Protein AF-A0A822EHQ9-F1 (afdb_monomer)

Secondary structure (DSSP, 8-state):
-HHHHHHHHHH-TT-HHHHHHHHHHHHHHHHHHHHHHHHHHHS-HHHHIIIIIHHHHHHHHHHHT-TT-PPPPHHHHHHHHHHHHHHHHHHHHHHHHHH--S---HHHHHHHHHHHHHHSSTT---HHHHHHHHHHHHHTGGGGGSTT----HHHHHHHHHHHT-----

Nearest PDB structures (foldseek):
  2ip6-assembly1_A  TM=4.842E-01  e=9.895E+00  Pediococcus pentosaceus
  8ub3-assembly1_A  TM=2.272E-01  e=4.710E+00  synthetic construct
  8d9o-assembly1_A  TM=2.112E-01  e=8.118E+00  synthetic construct

Structure (mmCIF, N/CA/C/O backbone):
data_AF-A0A822EHQ9-F1
#
_entry.id   AF-A0A822EHQ9-F1
#
loop_
_atom_site.group_PDB
_atom_site.id
_atom_site.type_symbol
_atom_site.label_atom_id
_atom_site.label_alt_id
_atom_site.label_comp_id
_atom_site.label_asym_id
_atom_site.label_entity_id
_atom_site.label_seq_id
_atom_site.pdbx_PDB_ins_code
_atom_site.Cartn_x
_atom_site.Cartn_y
_atom_site.Cartn_z
_atom_site.occupancy
_atom_site.B_iso_or_equiv
_atom_site.auth_seq_id
_atom_site.auth_comp_id
_atom_site.auth_asym_id
_atom_site.auth_atom_id
_atom_site.pdbx_PDB_model_num
ATOM 1 N N . MET A 1 1 ? 38.786 -7.563 -19.902 1.00 52.66 1 MET A N 1
ATOM 2 C CA . MET A 1 1 ? 38.281 -6.173 -20.039 1.00 52.66 1 MET A CA 1
ATOM 3 C C . MET A 1 1 ? 37.918 -5.850 -21.490 1.00 52.66 1 MET A C 1
ATOM 5 O O . MET A 1 1 ? 36.812 -5.385 -21.720 1.00 52.66 1 MET A O 1
ATOM 9 N N . GLN A 1 2 ? 38.777 -6.162 -22.472 1.00 50.19 2 GLN A N 1
ATOM 10 C CA . GLN A 1 2 ? 38.455 -6.017 -23.904 1.00 50.19 2 GLN A CA 1
ATOM 11 C C . GLN A 1 2 ? 37.255 -6.866 -24.356 1.00 50.19 2 GLN A C 1
ATOM 13 O O . GLN A 1 2 ? 36.390 -6.343 -25.050 1.00 50.19 2 GLN A O 1
ATOM 18 N N . ASP A 1 3 ? 37.123 -8.106 -23.877 1.00 54.28 3 ASP A N 1
ATOM 19 C CA . ASP A 1 3 ? 35.973 -8.964 -24.220 1.00 54.28 3 ASP A CA 1
ATOM 20 C C . ASP A 1 3 ? 34.630 -8.389 -23.748 1.00 54.28 3 ASP A C 1
ATOM 22 O O . ASP A 1 3 ? 33.611 -8.540 -24.416 1.00 54.28 3 ASP A O 1
ATOM 26 N N . PHE A 1 4 ? 34.636 -7.659 -22.628 1.00 55.97 4 PHE A N 1
ATOM 27 C CA . PHE A 1 4 ? 33.446 -7.020 -22.062 1.00 55.97 4 PHE A CA 1
ATOM 28 C C . PHE A 1 4 ? 32.996 -5.818 -22.906 1.00 55.97 4 PHE A C 1
ATOM 30 O O . PHE A 1 4 ? 31.815 -5.662 -23.194 1.00 55.97 4 PHE A O 1
ATOM 37 N N . ILE A 1 5 ? 33.954 -5.016 -23.381 1.00 59.28 5 ILE A N 1
ATOM 38 C CA . ILE A 1 5 ? 33.707 -3.865 -24.266 1.00 59.28 5 ILE A CA 1
ATOM 39 C C . ILE A 1 5 ? 33.220 -4.332 -25.648 1.00 59.28 5 ILE A C 1
ATOM 41 O O . ILE A 1 5 ? 32.369 -3.692 -26.263 1.00 59.28 5 ILE A O 1
ATOM 45 N N . VAL A 1 6 ? 33.746 -5.455 -26.145 1.00 57.91 6 VAL A N 1
ATOM 46 C CA . VAL A 1 6 ? 33.322 -6.052 -27.422 1.00 57.91 6 VAL A CA 1
ATOM 47 C C . VAL A 1 6 ? 31.913 -6.645 -27.318 1.00 57.91 6 VAL A C 1
ATOM 49 O O . VAL A 1 6 ? 31.129 -6.495 -28.254 1.00 57.91 6 VAL A O 1
ATOM 52 N N . LEU A 1 7 ? 31.560 -7.267 -26.189 1.00 54.09 7 LEU A N 1
ATOM 53 C CA . LEU A 1 7 ? 30.205 -7.768 -25.927 1.00 54.09 7 LEU A CA 1
ATOM 54 C C . LEU A 1 7 ? 29.175 -6.642 -25.792 1.00 54.09 7 LEU A C 1
ATOM 56 O O . LEU A 1 7 ? 28.076 -6.775 -26.330 1.00 54.09 7 LEU A O 1
ATOM 60 N N . ASP A 1 8 ? 29.534 -5.541 -25.131 1.00 57.97 8 ASP A N 1
ATOM 61 C CA . ASP A 1 8 ? 28.674 -4.364 -24.991 1.00 57.97 8 ASP A CA 1
ATOM 62 C C . ASP A 1 8 ? 28.412 -3.684 -26.343 1.00 57.97 8 ASP A C 1
ATOM 64 O O . ASP A 1 8 ? 27.262 -3.512 -26.740 1.00 57.97 8 ASP A O 1
ATOM 68 N N . LYS A 1 9 ? 29.460 -3.442 -27.144 1.00 56.81 9 LYS A N 1
ATOM 69 C CA . LYS A 1 9 ? 29.322 -2.865 -28.496 1.00 56.81 9 LYS A CA 1
ATOM 70 C C . LYS A 1 9 ? 28.481 -3.704 -29.459 1.00 56.81 9 LYS A C 1
ATOM 72 O O . LYS A 1 9 ? 27.954 -3.165 -30.428 1.00 56.81 9 LYS A O 1
ATOM 77 N N . LYS A 1 10 ? 28.406 -5.020 -29.248 1.00 54.91 10 LYS A N 1
ATOM 78 C CA . LYS A 1 10 ? 27.715 -5.945 -30.158 1.00 54.91 10 LYS A CA 1
ATOM 79 C C . LYS A 1 10 ? 26.251 -6.178 -29.776 1.00 54.91 10 LYS A C 1
ATOM 81 O O . LYS A 1 10 ? 25.468 -6.544 -30.644 1.00 54.91 10 LYS A O 1
ATOM 86 N N . ASN A 1 11 ? 25.893 -5.969 -28.508 1.00 60.66 11 ASN A N 1
ATOM 87 C CA . ASN A 1 11 ? 24.573 -6.304 -27.968 1.00 60.66 11 ASN A CA 1
ATOM 88 C C . ASN A 1 11 ? 23.862 -5.139 -27.257 1.00 60.66 11 ASN A C 1
ATOM 90 O O . ASN A 1 11 ? 22.714 -5.316 -26.859 1.00 60.66 11 ASN A O 1
ATOM 94 N N . ASN A 1 12 ? 24.498 -3.967 -27.109 1.00 64.94 12 ASN A N 1
ATOM 95 C CA . ASN A 1 12 ? 23.948 -2.802 -26.404 1.00 64.94 12 ASN A CA 1
ATOM 96 C C . ASN A 1 12 ? 23.436 -3.164 -24.995 1.00 64.94 12 ASN A C 1
ATOM 98 O O . ASN A 1 12 ? 22.307 -2.850 -24.625 1.00 64.94 12 ASN A O 1
ATOM 102 N N . PHE A 1 13 ? 24.252 -3.868 -24.206 1.00 63.44 13 PHE A N 1
ATOM 103 C CA . PHE A 1 13 ? 23.834 -4.348 -22.884 1.00 63.44 13 PHE A CA 1
ATOM 104 C C . PHE A 1 13 ? 23.705 -3.225 -21.845 1.00 63.44 13 PHE A C 1
ATOM 106 O O . PHE A 1 13 ? 22.977 -3.399 -20.869 1.00 63.44 13 PHE A O 1
ATOM 113 N N . PHE A 1 14 ? 24.370 -2.084 -22.050 1.00 69.19 14 PHE A N 1
ATOM 114 C CA . PHE A 1 14 ? 24.373 -0.947 -21.122 1.00 69.19 14 PHE A CA 1
ATOM 115 C C . PHE A 1 14 ? 23.759 0.323 -21.721 1.00 69.19 14 PHE A C 1
ATOM 117 O O . PHE A 1 14 ? 24.319 1.411 -21.605 1.00 69.19 14 PHE A O 1
ATOM 124 N N . THR A 1 15 ? 22.599 0.212 -22.367 1.00 81.19 15 THR A N 1
ATOM 125 C CA . THR A 1 15 ? 21.831 1.416 -22.711 1.00 81.19 15 THR A CA 1
ATOM 126 C C . THR A 1 15 ? 21.235 2.051 -21.455 1.00 81.19 15 THR A C 1
ATOM 128 O O . THR A 1 15 ? 20.918 1.359 -20.482 1.00 81.19 15 THR A O 1
ATOM 131 N N . ASP A 1 16 ? 21.014 3.366 -21.497 1.00 83.06 16 ASP A N 1
ATOM 132 C CA . ASP A 1 16 ? 20.321 4.091 -20.425 1.00 83.06 16 ASP A CA 1
ATOM 133 C C . ASP A 1 16 ? 18.951 3.470 -20.118 1.00 83.06 16 ASP A C 1
ATOM 135 O O . ASP A 1 16 ? 18.546 3.392 -18.962 1.00 83.06 16 ASP A O 1
ATOM 139 N N . ASP A 1 17 ? 18.258 2.945 -21.132 1.00 82.44 17 ASP A N 1
ATOM 140 C CA . ASP A 1 17 ? 16.981 2.250 -20.962 1.00 82.44 17 ASP A CA 1
ATOM 141 C C . ASP A 1 17 ? 17.093 1.002 -20.080 1.00 82.44 17 ASP A C 1
ATOM 143 O O . ASP A 1 17 ? 16.240 0.781 -19.218 1.00 82.44 17 ASP A O 1
ATOM 147 N N . ILE A 1 18 ? 18.148 0.202 -20.265 1.00 82.44 18 ILE A N 1
ATOM 148 C CA . ILE A 1 18 ? 18.395 -1.005 -19.468 1.00 82.44 18 ILE A CA 1
ATOM 149 C C . ILE A 1 18 ? 18.779 -0.621 -18.041 1.00 82.44 18 ILE A C 1
ATOM 151 O O . ILE A 1 18 ? 18.261 -1.202 -17.085 1.00 82.44 18 ILE A O 1
ATOM 155 N N . LEU A 1 19 ? 19.650 0.377 -17.879 1.00 85.56 19 LEU A N 1
ATOM 156 C CA . LEU A 1 19 ? 20.065 0.861 -16.561 1.00 85.56 19 LEU A CA 1
ATOM 157 C C . LEU A 1 19 ? 18.889 1.456 -15.778 1.00 85.56 19 LEU A C 1
ATOM 159 O O . LEU A 1 19 ? 18.724 1.160 -14.591 1.00 85.56 19 LEU A O 1
ATOM 163 N N . ASN A 1 20 ? 18.028 2.227 -16.443 1.00 85.94 20 ASN A N 1
ATOM 164 C CA . ASN A 1 20 ? 16.811 2.778 -15.854 1.00 85.94 20 ASN A CA 1
ATOM 165 C C . ASN A 1 20 ? 15.809 1.677 -15.496 1.00 85.94 20 ASN A C 1
ATOM 167 O O . ASN A 1 20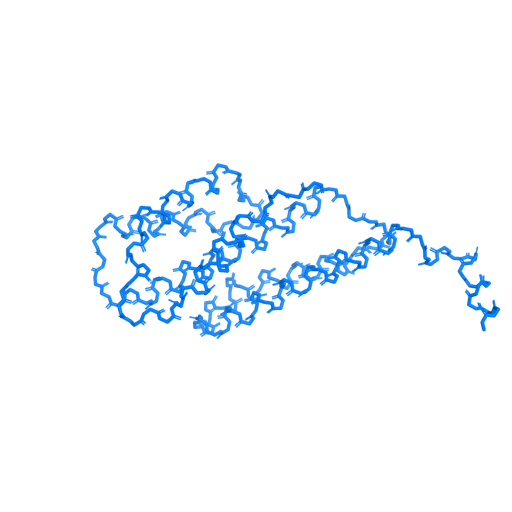 ? 15.257 1.691 -14.395 1.00 85.94 20 ASN A O 1
ATOM 171 N N . LEU A 1 21 ? 15.616 0.683 -16.371 1.00 87.38 21 LEU A N 1
ATOM 172 C CA . LEU A 1 21 ? 14.773 -0.478 -16.085 1.00 87.38 21 LEU A CA 1
ATOM 173 C C . LEU A 1 21 ? 15.249 -1.214 -14.825 1.00 87.38 21 LEU A C 1
ATOM 175 O O . LEU A 1 21 ? 14.454 -1.449 -13.915 1.00 87.38 21 LEU A O 1
ATOM 179 N N . ILE A 1 22 ? 16.542 -1.548 -14.747 1.00 88.06 22 ILE A N 1
ATOM 180 C CA . ILE A 1 22 ? 17.132 -2.246 -13.595 1.00 88.06 22 ILE A CA 1
ATOM 181 C C . ILE A 1 22 ? 16.985 -1.403 -12.325 1.00 88.06 22 ILE A C 1
ATOM 183 O O . ILE A 1 22 ? 16.574 -1.926 -11.289 1.00 88.06 22 ILE A O 1
ATOM 187 N N . THR A 1 23 ? 17.261 -0.100 -12.406 1.00 90.25 23 THR A N 1
ATOM 188 C CA . THR A 1 23 ? 17.119 0.828 -11.275 1.00 90.25 23 THR A CA 1
ATOM 189 C C . THR A 1 23 ? 15.684 0.851 -10.753 1.00 90.25 23 THR A C 1
ATOM 191 O O . THR A 1 23 ? 15.465 0.681 -9.552 1.00 90.25 23 THR A O 1
ATOM 194 N N . ASN A 1 24 ? 14.700 0.975 -11.646 1.00 90.50 24 ASN A N 1
ATOM 195 C CA . ASN A 1 24 ? 13.281 0.949 -11.294 1.00 90.50 24 ASN A CA 1
ATOM 196 C C . ASN A 1 24 ? 12.875 -0.391 -10.662 1.00 90.50 24 ASN A C 1
ATOM 198 O O . ASN A 1 24 ? 12.209 -0.406 -9.628 1.00 90.50 24 ASN A O 1
ATOM 202 N N . ILE A 1 25 ? 13.315 -1.524 -11.225 1.00 91.50 25 ILE A N 1
ATOM 203 C CA . ILE A 1 25 ? 13.053 -2.853 -10.650 1.00 91.50 25 ILE A CA 1
ATOM 204 C C . ILE A 1 25 ? 13.626 -2.951 -9.232 1.00 91.50 25 ILE A C 1
ATOM 206 O O . ILE A 1 25 ? 12.913 -3.376 -8.326 1.00 91.50 25 ILE A O 1
ATOM 210 N N . ILE A 1 26 ? 14.875 -2.527 -9.008 1.00 92.19 26 ILE A N 1
ATOM 211 C CA . ILE A 1 26 ? 15.503 -2.543 -7.677 1.00 92.19 26 ILE A CA 1
ATOM 212 C C . ILE A 1 26 ? 14.706 -1.686 -6.689 1.00 92.19 26 ILE A C 1
ATOM 214 O O . ILE A 1 26 ? 14.434 -2.125 -5.572 1.00 92.19 26 ILE A O 1
ATOM 218 N N . GLN A 1 27 ? 14.297 -0.481 -7.091 1.00 91.31 27 GLN A N 1
ATOM 219 C CA . GLN A 1 27 ? 13.482 0.396 -6.248 1.00 91.31 27 GLN A CA 1
ATOM 220 C C . GLN A 1 27 ? 12.146 -0.255 -5.876 1.00 91.31 27 GLN A C 1
ATOM 222 O O . GLN A 1 27 ? 11.775 -0.254 -4.700 1.00 91.31 27 GLN A O 1
ATOM 227 N N . PHE A 1 28 ? 11.451 -0.869 -6.837 1.00 91.81 28 PHE A N 1
ATOM 228 C CA . PHE A 1 28 ? 10.203 -1.575 -6.558 1.00 91.81 28 PHE A CA 1
ATOM 229 C C . PHE A 1 28 ? 10.413 -2.786 -5.654 1.00 91.81 28 PHE A C 1
ATOM 231 O O . PHE A 1 28 ? 9.660 -2.953 -4.700 1.00 91.81 28 PHE A O 1
ATOM 238 N N . LEU A 1 29 ? 11.446 -3.599 -5.883 1.00 94.62 29 LEU A N 1
ATOM 239 C CA . LEU A 1 29 ? 11.752 -4.746 -5.023 1.00 94.62 29 LEU A CA 1
ATOM 240 C C . LEU A 1 29 ? 12.061 -4.318 -3.583 1.00 94.62 29 LEU A C 1
ATOM 242 O O . LEU A 1 29 ? 11.573 -4.953 -2.650 1.00 94.62 29 LEU A O 1
ATOM 246 N N . ASN A 1 30 ? 12.785 -3.212 -3.394 1.00 92.00 30 ASN A N 1
ATOM 247 C CA . ASN A 1 30 ? 13.037 -2.645 -2.068 1.00 92.00 30 ASN A CA 1
ATOM 248 C C . ASN A 1 30 ? 11.740 -2.206 -1.369 1.00 92.00 30 ASN A C 1
ATOM 250 O O . ASN A 1 30 ? 11.582 -2.408 -0.166 1.00 92.00 30 ASN A O 1
ATOM 254 N N . GLU A 1 31 ? 10.796 -1.606 -2.096 1.00 90.62 31 GLU A N 1
ATOM 255 C CA . GLU A 1 31 ? 9.497 -1.237 -1.523 1.00 90.62 31 GLU A CA 1
ATOM 256 C C . GLU A 1 31 ? 8.618 -2.456 -1.221 1.00 90.62 31 GLU A C 1
ATOM 258 O O . GLU A 1 31 ? 7.979 -2.504 -0.168 1.00 90.62 31 GLU A O 1
ATOM 263 N N . ILE A 1 32 ? 8.631 -3.466 -2.093 1.00 94.19 32 ILE A N 1
ATOM 264 C CA . ILE A 1 32 ? 7.939 -4.744 -1.889 1.00 94.19 32 ILE A CA 1
ATOM 265 C C . ILE A 1 32 ? 8.459 -5.440 -0.628 1.00 94.19 32 ILE A C 1
ATOM 267 O O . ILE A 1 32 ? 7.652 -5.879 0.189 1.00 94.19 32 ILE A O 1
ATOM 271 N N . ASP A 1 33 ? 9.777 -5.495 -0.424 1.00 94.25 33 ASP A N 1
ATOM 272 C CA . ASP A 1 33 ? 10.374 -6.086 0.779 1.00 94.25 33 ASP A CA 1
ATOM 273 C C . ASP A 1 33 ? 9.907 -5.372 2.057 1.00 94.25 33 ASP A C 1
ATOM 275 O O . ASP A 1 33 ? 9.455 -6.012 3.009 1.00 94.25 33 ASP A O 1
ATOM 279 N N . LYS A 1 34 ? 9.897 -4.032 2.057 1.00 90.12 34 LYS A N 1
ATOM 280 C CA . LYS A 1 34 ? 9.354 -3.252 3.181 1.00 90.12 34 LYS A CA 1
ATOM 281 C C . LYS A 1 34 ? 7.885 -3.584 3.448 1.00 90.12 34 LYS A C 1
ATOM 283 O O . LYS A 1 34 ? 7.506 -3.718 4.608 1.00 90.12 34 LYS A O 1
ATOM 288 N N . ILE A 1 35 ? 7.058 -3.700 2.406 1.00 91.75 35 ILE A N 1
ATOM 289 C CA . ILE A 1 35 ? 5.629 -4.036 2.538 1.00 91.75 35 ILE A CA 1
ATOM 290 C C . ILE A 1 35 ? 5.454 -5.455 3.094 1.00 91.75 35 ILE A C 1
ATOM 292 O O . ILE A 1 35 ? 4.650 -5.652 4.004 1.00 91.75 35 ILE A O 1
ATOM 296 N N . LEU A 1 36 ? 6.217 -6.434 2.597 1.00 93.88 36 LEU A N 1
ATOM 297 C CA . LEU A 1 36 ? 6.185 -7.812 3.098 1.00 93.88 36 LEU A CA 1
ATOM 298 C C . LEU A 1 36 ? 6.578 -7.875 4.575 1.00 93.88 36 LEU A C 1
ATOM 300 O O . LEU A 1 36 ? 5.891 -8.520 5.366 1.00 93.88 36 LEU A O 1
ATOM 304 N N . ASN A 1 37 ? 7.660 -7.192 4.949 1.00 91.31 37 ASN A N 1
ATOM 305 C CA . ASN A 1 37 ? 8.141 -7.151 6.325 1.00 91.31 37 ASN A CA 1
ATOM 306 C C . ASN A 1 37 ? 7.131 -6.490 7.267 1.00 91.31 37 ASN A C 1
ATOM 308 O O . ASN A 1 37 ? 6.930 -6.979 8.379 1.00 91.31 37 ASN A O 1
ATOM 312 N N . ASP A 1 38 ? 6.475 -5.417 6.827 1.00 87.12 38 ASP A N 1
ATOM 313 C CA . ASP A 1 38 ? 5.448 -4.739 7.616 1.00 87.12 38 ASP A CA 1
ATOM 314 C C . ASP A 1 38 ? 4.189 -5.604 7.778 1.00 87.12 38 ASP A C 1
ATOM 316 O O . ASP A 1 38 ? 3.722 -5.841 8.892 1.00 87.12 38 ASP A O 1
ATOM 320 N N . GLY A 1 39 ? 3.689 -6.158 6.669 1.00 88.50 39 GLY A N 1
ATOM 321 C CA . GLY A 1 39 ? 2.507 -7.015 6.657 1.00 88.50 39 GLY A CA 1
ATOM 322 C C . GLY A 1 39 ? 2.675 -8.259 7.531 1.00 88.50 39 GLY A C 1
ATOM 323 O O . GLY A 1 39 ? 1.793 -8.554 8.333 1.00 88.50 39 GLY A O 1
ATOM 324 N N . ARG A 1 40 ? 3.823 -8.949 7.454 1.00 92.31 40 ARG A N 1
ATOM 325 C CA . ARG A 1 40 ? 4.103 -10.141 8.282 1.00 92.31 40 ARG A CA 1
ATOM 326 C C . ARG A 1 40 ? 4.121 -9.849 9.777 1.00 92.31 40 ARG A C 1
ATOM 328 O O . ARG A 1 40 ? 3.766 -10.718 10.564 1.00 92.31 40 ARG A O 1
ATOM 335 N N . LYS A 1 41 ? 4.587 -8.663 10.173 1.00 89.12 41 LYS A N 1
ATOM 336 C CA . LYS A 1 41 ? 4.667 -8.268 11.585 1.00 89.12 41 LYS A CA 1
ATOM 337 C C . LYS A 1 41 ? 3.304 -7.899 12.161 1.00 89.12 41 LYS A C 1
ATOM 339 O O . LYS A 1 41 ? 3.088 -8.090 13.352 1.00 89.12 41 LYS A O 1
ATOM 344 N N . LYS A 1 42 ? 2.419 -7.336 11.334 1.00 85.44 42 LYS A N 1
ATOM 345 C CA . LYS A 1 42 ? 1.183 -6.687 11.791 1.00 85.44 42 LYS A CA 1
ATOM 346 C C . LYS A 1 42 ? -0.078 -7.508 11.567 1.00 85.44 42 LYS A C 1
ATOM 348 O O . LYS A 1 42 ? -1.056 -7.312 12.280 1.00 85.44 42 LYS A O 1
ATOM 353 N N . LEU A 1 43 ? -0.082 -8.388 10.572 1.00 88.62 43 LEU A N 1
ATOM 354 C CA . LEU A 1 43 ? -1.287 -9.081 10.136 1.00 88.62 43 LEU A CA 1
ATOM 355 C C . LEU A 1 43 ? -1.244 -10.562 10.503 1.00 88.62 43 LEU A C 1
ATOM 357 O O . LEU A 1 43 ? -0.191 -11.198 10.515 1.00 88.62 43 LEU A O 1
ATOM 361 N N . GLN A 1 44 ? -2.425 -11.128 10.747 1.00 91.06 44 GLN A N 1
ATOM 362 C CA . GLN A 1 44 ? -2.588 -12.576 10.815 1.00 91.06 44 GLN A CA 1
ATOM 363 C C . GLN A 1 44 ? -2.217 -13.217 9.474 1.00 91.06 44 GLN A C 1
ATOM 365 O O . GLN A 1 44 ? -2.378 -12.605 8.417 1.00 91.06 44 GLN A O 1
ATOM 370 N N . ARG A 1 45 ? -1.744 -14.467 9.529 1.00 92.62 45 ARG A N 1
ATOM 371 C CA . ARG A 1 45 ? -1.193 -15.183 8.371 1.00 92.62 45 ARG A CA 1
ATOM 372 C C . ARG A 1 45 ? -2.1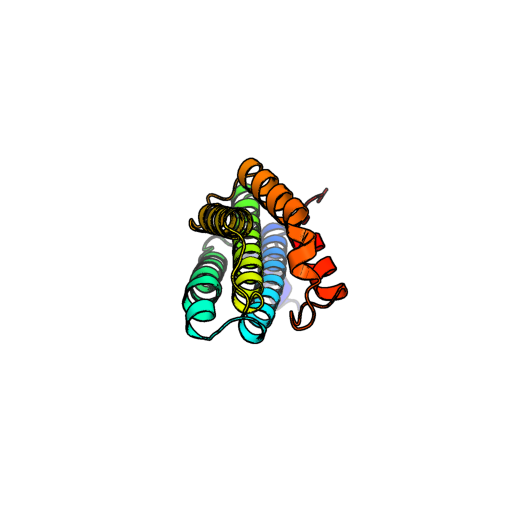31 -15.180 7.164 1.00 92.62 45 ARG A C 1
ATOM 374 O O . ARG A 1 45 ? -1.675 -14.855 6.075 1.00 92.62 45 ARG A O 1
ATOM 381 N N . ASP A 1 46 ? -3.403 -15.503 7.361 1.00 92.88 46 ASP A N 1
ATOM 382 C CA . ASP A 1 46 ? -4.352 -15.656 6.252 1.00 92.88 46 ASP A CA 1
ATOM 383 C C . ASP A 1 46 ? -4.663 -14.298 5.598 1.00 92.88 46 ASP A C 1
ATOM 385 O O . ASP A 1 46 ? -4.576 -14.156 4.382 1.00 92.88 46 ASP A O 1
ATOM 389 N N . ILE A 1 47 ? -4.875 -13.253 6.411 1.00 91.31 47 ILE A N 1
ATOM 390 C CA . ILE A 1 47 ? -5.066 -11.871 5.935 1.00 91.31 47 ILE A CA 1
ATOM 391 C C . ILE A 1 47 ? -3.826 -11.378 5.174 1.00 91.31 47 ILE A C 1
ATOM 393 O O . ILE A 1 47 ? -3.944 -10.745 4.123 1.00 91.31 47 ILE A O 1
ATOM 397 N N . PHE A 1 48 ? -2.629 -11.655 5.702 1.00 94.25 48 PHE A N 1
ATOM 398 C CA . PHE A 1 48 ? -1.369 -11.304 5.051 1.00 94.25 48 PHE A CA 1
ATOM 399 C C . PHE A 1 48 ? -1.218 -11.999 3.695 1.00 94.25 48 PHE A C 1
ATOM 401 O O . PHE A 1 48 ? -0.844 -11.354 2.714 1.00 94.25 48 PHE A O 1
ATOM 408 N N . GLU A 1 49 ? -1.482 -13.303 3.632 1.00 94.69 49 GLU A N 1
ATOM 409 C CA . GLU A 1 49 ? -1.340 -14.068 2.398 1.00 94.69 49 GLU A CA 1
ATOM 410 C C . GLU A 1 49 ? -2.282 -13.552 1.307 1.00 94.69 49 GLU A C 1
ATOM 412 O O . GLU A 1 49 ? -1.817 -13.231 0.208 1.00 94.69 49 GLU A O 1
ATOM 417 N N . ASP A 1 50 ? -3.561 -13.373 1.634 1.00 92.38 50 ASP A N 1
ATOM 418 C CA . ASP A 1 50 ? -4.592 -13.005 0.663 1.00 92.38 50 ASP A CA 1
ATOM 419 C C . ASP A 1 50 ? -4.479 -11.552 0.197 1.00 92.38 50 ASP A C 1
ATOM 421 O O . ASP A 1 50 ? -4.562 -11.261 -0.999 1.00 92.38 50 ASP A O 1
ATOM 425 N N . LEU A 1 51 ? -4.293 -10.617 1.133 1.00 91.75 51 LEU A N 1
ATOM 426 C CA . LEU A 1 51 ? -4.430 -9.191 0.835 1.00 91.75 51 LEU A CA 1
ATOM 427 C C . LEU A 1 51 ? -3.099 -8.483 0.558 1.00 91.75 51 LEU A C 1
ATOM 429 O O . LEU A 1 51 ? -3.105 -7.367 0.031 1.00 91.75 51 LEU A O 1
ATOM 433 N N . VAL A 1 52 ? -1.967 -9.110 0.898 1.00 93.50 52 VAL A N 1
ATOM 434 C CA . VAL A 1 52 ? -0.626 -8.521 0.746 1.00 93.50 52 VAL A CA 1
ATOM 435 C C . VAL A 1 52 ? 0.270 -9.400 -0.120 1.00 93.50 52 VAL A C 1
ATOM 437 O O . VAL A 1 52 ? 0.691 -8.966 -1.191 1.00 93.50 52 VAL A O 1
ATOM 440 N N . ASN A 1 53 ? 0.561 -10.634 0.300 1.00 95.31 53 ASN A N 1
ATOM 441 C CA . ASN A 1 53 ? 1.542 -11.483 -0.382 1.00 95.31 53 ASN A CA 1
ATOM 442 C C . ASN A 1 53 ? 1.095 -11.837 -1.808 1.00 95.31 53 ASN A C 1
ATOM 444 O O . ASN A 1 53 ? 1.862 -11.670 -2.757 1.00 95.31 53 ASN A O 1
ATOM 448 N N . PHE A 1 54 ? -0.148 -12.294 -1.978 1.00 94.25 54 PHE A N 1
ATOM 449 C CA . PHE A 1 54 ? -0.663 -12.695 -3.284 1.00 94.25 54 PHE A CA 1
ATOM 450 C C . PHE A 1 54 ? -0.653 -11.540 -4.305 1.00 94.25 54 PHE A C 1
ATOM 452 O O . PHE A 1 54 ? -0.046 -11.726 -5.363 1.00 94.25 54 PHE A O 1
ATOM 459 N N . PRO A 1 55 ? -1.176 -10.330 -4.011 1.00 92.56 55 PRO A N 1
ATOM 460 C CA . PRO A 1 55 ? -1.040 -9.169 -4.897 1.00 92.56 55 PRO A CA 1
ATOM 461 C C . PRO A 1 55 ? 0.412 -8.816 -5.247 1.00 92.56 55 PRO A C 1
ATOM 463 O O . PRO A 1 55 ? 0.731 -8.594 -6.416 1.00 92.56 55 PRO A O 1
ATOM 466 N N . LEU A 1 56 ? 1.325 -8.827 -4.270 1.00 95.06 56 LEU A N 1
ATOM 467 C CA . LEU A 1 56 ? 2.737 -8.514 -4.512 1.00 95.06 56 LEU A CA 1
ATOM 468 C C . LEU A 1 56 ? 3.410 -9.518 -5.454 1.00 95.06 56 LEU A C 1
ATOM 470 O O . LEU A 1 56 ? 4.225 -9.118 -6.285 1.00 95.06 56 LEU A O 1
ATOM 474 N N . ARG A 1 57 ? 3.041 -10.805 -5.400 1.00 94.69 57 ARG A N 1
ATOM 475 C CA . ARG A 1 57 ? 3.538 -11.812 -6.356 1.00 94.69 57 ARG A CA 1
ATOM 476 C C . ARG A 1 57 ? 3.176 -11.466 -7.800 1.00 94.69 57 ARG A C 1
ATOM 478 O O . ARG A 1 57 ? 3.991 -11.721 -8.686 1.00 94.69 57 ARG A O 1
ATOM 485 N N . TYR A 1 58 ? 2.008 -10.868 -8.054 1.00 91.94 58 TYR A N 1
ATOM 486 C CA . TYR A 1 58 ? 1.656 -10.401 -9.402 1.00 91.94 58 TYR A CA 1
ATOM 487 C C . TYR A 1 58 ? 2.545 -9.253 -9.854 1.00 91.94 58 TYR A C 1
ATOM 489 O O . TYR A 1 58 ? 3.008 -9.281 -10.992 1.00 91.94 58 TYR A O 1
ATOM 497 N N . ILE A 1 59 ? 2.833 -8.293 -8.971 1.00 92.69 59 ILE A N 1
ATOM 498 C CA . ILE A 1 59 ? 3.749 -7.189 -9.279 1.00 92.69 59 ILE A CA 1
ATOM 499 C C . ILE A 1 59 ? 5.139 -7.744 -9.594 1.00 92.69 59 ILE A C 1
ATOM 501 O O . ILE A 1 59 ? 5.691 -7.438 -10.645 1.00 92.69 59 ILE A O 1
ATOM 505 N N . VAL A 1 60 ? 5.681 -8.623 -8.744 1.00 93.38 60 VAL A N 1
ATOM 506 C CA . VAL A 1 60 ? 6.991 -9.254 -8.974 1.00 93.38 60 VAL A CA 1
ATOM 507 C C . VAL A 1 60 ? 7.008 -9.993 -10.310 1.00 93.38 60 VAL A C 1
ATOM 509 O O . VAL A 1 60 ? 7.904 -9.779 -11.122 1.00 93.38 60 VAL A O 1
ATOM 512 N N . LYS A 1 61 ? 5.991 -10.817 -10.587 1.00 91.81 61 LYS A N 1
ATOM 513 C CA . LYS A 1 61 ? 5.875 -11.511 -11.872 1.00 91.81 61 LYS A CA 1
ATOM 514 C C . LYS A 1 61 ? 5.865 -10.517 -13.035 1.00 91.81 61 LYS A C 1
ATOM 516 O O . LYS A 1 61 ? 6.601 -10.717 -13.995 1.00 91.81 61 LYS A O 1
ATOM 521 N N . TYR A 1 62 ? 5.091 -9.439 -12.931 1.00 90.06 62 TYR A N 1
ATOM 522 C CA . TYR A 1 62 ? 5.010 -8.400 -13.952 1.00 90.06 62 TYR A CA 1
ATOM 523 C C . TYR A 1 62 ? 6.365 -7.725 -14.218 1.00 90.06 62 TYR A C 1
ATOM 525 O O . TYR A 1 62 ? 6.749 -7.589 -15.383 1.00 90.06 62 TYR A O 1
ATOM 533 N N . LEU A 1 63 ? 7.118 -7.375 -13.166 1.00 89.19 63 LEU A N 1
ATOM 534 C CA . LEU A 1 63 ? 8.454 -6.770 -13.270 1.00 89.19 63 LEU A CA 1
ATOM 535 C C . LEU A 1 63 ? 9.429 -7.654 -14.064 1.00 89.19 63 LEU A C 1
ATOM 537 O O . LEU A 1 63 ? 10.174 -7.148 -14.898 1.00 89.19 63 LEU A O 1
ATOM 541 N N . PHE A 1 64 ? 9.394 -8.975 -13.858 1.00 85.00 64 PHE A N 1
ATOM 542 C CA . PHE A 1 64 ? 10.304 -9.917 -14.525 1.00 85.00 64 PHE A CA 1
ATOM 543 C C . PHE A 1 64 ? 9.792 -10.454 -15.870 1.00 85.00 64 PHE A C 1
ATOM 545 O O . PHE A 1 64 ? 10.539 -11.100 -16.601 1.00 85.00 64 PHE A O 1
ATOM 552 N N . THR A 1 65 ? 8.539 -10.178 -16.240 1.00 84.44 65 THR A N 1
ATOM 553 C CA . THR A 1 65 ? 7.998 -10.530 -17.567 1.00 84.44 65 THR A CA 1
ATOM 554 C C . THR A 1 65 ? 8.262 -9.481 -18.648 1.00 84.44 65 THR A C 1
ATOM 556 O O . THR A 1 65 ? 7.844 -9.676 -19.790 1.00 84.44 65 THR A O 1
ATOM 559 N N . GLN A 1 66 ? 8.965 -8.389 -18.333 1.00 73.56 66 GLN A N 1
ATOM 560 C CA . GLN A 1 66 ? 9.310 -7.338 -19.295 1.00 73.56 66 GLN A CA 1
ATOM 561 C C . GLN A 1 66 ? 10.342 -7.853 -20.314 1.00 73.56 66 GLN A C 1
ATOM 563 O O . GLN A 1 66 ? 11.549 -7.749 -20.125 1.00 73.56 66 GLN A O 1
ATOM 568 N N . ARG A 1 67 ? 9.857 -8.440 -21.417 1.00 62.66 67 ARG A N 1
ATOM 569 C CA . ARG A 1 67 ? 10.677 -9.152 -22.420 1.00 62.66 67 ARG A CA 1
ATOM 570 C C . ARG A 1 67 ? 11.589 -8.265 -23.270 1.00 62.66 67 ARG A C 1
ATOM 572 O O . ARG A 1 67 ? 12.412 -8.796 -24.006 1.00 62.66 67 ARG A O 1
ATOM 579 N N . HIS A 1 68 ? 11.418 -6.946 -23.230 1.00 64.06 68 HIS A N 1
ATOM 580 C CA . HIS A 1 68 ? 12.002 -6.061 -24.240 1.00 64.06 68 HIS A CA 1
ATOM 581 C C . HIS A 1 68 ? 13.216 -5.255 -23.780 1.00 64.06 68 HIS A C 1
ATOM 583 O O . HIS A 1 68 ? 13.731 -4.500 -24.597 1.00 64.06 68 HIS A O 1
ATOM 589 N N . TYR A 1 69 ? 13.682 -5.400 -22.530 1.00 64.94 69 TYR A N 1
ATOM 590 C CA . TYR A 1 69 ? 14.809 -4.618 -21.982 1.00 64.94 69 TYR A CA 1
ATOM 591 C C . TYR A 1 69 ? 14.678 -3.096 -22.207 1.00 64.94 69 TYR A C 1
ATOM 593 O O . TYR A 1 69 ? 15.663 -2.366 -22.223 1.00 64.94 69 TYR A O 1
ATOM 601 N N . ARG A 1 70 ? 13.445 -2.617 -22.405 1.00 74.50 70 ARG A N 1
ATOM 602 C CA . ARG A 1 70 ? 13.108 -1.200 -22.517 1.00 74.50 70 ARG A CA 1
ATOM 603 C C . ARG A 1 70 ? 12.688 -0.709 -21.147 1.00 74.50 70 ARG A C 1
ATOM 605 O O . ARG A 1 70 ? 12.078 -1.465 -20.389 1.00 74.50 70 ARG A O 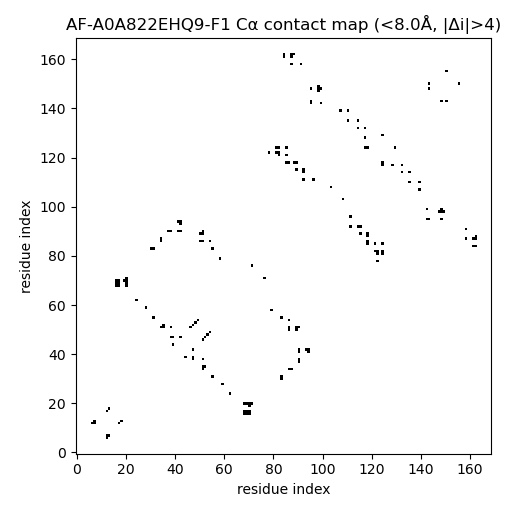1
ATOM 612 N N . ASN A 1 71 ? 12.992 0.550 -20.861 1.00 80.44 71 ASN A N 1
ATOM 613 C CA . ASN A 1 71 ? 12.512 1.193 -19.651 1.00 80.44 71 ASN A CA 1
ATOM 614 C C . ASN A 1 71 ? 10.976 1.125 -19.573 1.00 80.44 71 ASN A C 1
ATOM 616 O O . ASN A 1 71 ? 10.286 1.046 -20.595 1.00 80.44 71 ASN A O 1
ATOM 620 N N . PHE A 1 72 ? 10.444 1.151 -18.353 1.00 83.56 72 PHE A N 1
ATOM 621 C CA . PHE A 1 72 ? 9.005 1.221 -18.143 1.00 83.56 72 PHE A CA 1
ATOM 622 C C . PHE A 1 72 ? 8.449 2.515 -18.734 1.00 83.56 72 PHE A C 1
ATOM 624 O O . PHE A 1 72 ? 9.007 3.596 -18.537 1.00 83.56 72 PHE A O 1
ATOM 631 N N . ALA A 1 73 ? 7.306 2.412 -19.405 1.00 86.94 73 ALA A N 1
ATOM 632 C CA . ALA A 1 73 ? 6.508 3.580 -19.726 1.00 86.94 73 ALA A CA 1
ATOM 633 C C . ALA A 1 73 ? 6.028 4.255 -18.433 1.00 86.94 73 ALA A C 1
ATOM 635 O O . ALA A 1 73 ? 5.774 3.594 -17.422 1.00 86.94 73 ALA A O 1
ATOM 636 N N . GLU A 1 74 ? 5.828 5.570 -18.489 1.00 86.06 74 GLU A N 1
ATOM 637 C CA . GLU A 1 74 ? 5.384 6.368 -17.342 1.00 86.06 74 GLU A CA 1
ATOM 638 C C . GLU A 1 74 ? 4.100 5.812 -16.707 1.00 86.06 74 GLU A C 1
ATOM 640 O O . GLU A 1 74 ? 3.997 5.719 -15.485 1.00 86.06 74 GLU A O 1
ATOM 645 N N . GLN A 1 75 ? 3.149 5.359 -17.529 1.00 85.06 75 GLN A N 1
ATOM 646 C CA . GLN A 1 75 ? 1.918 4.748 -17.034 1.00 85.06 75 GLN A CA 1
ATOM 647 C C . GLN A 1 75 ? 2.189 3.454 -16.255 1.00 85.06 75 GLN A C 1
ATOM 649 O O . GLN A 1 75 ? 1.636 3.269 -15.179 1.00 85.06 75 GLN A O 1
ATOM 654 N N . GLN A 1 76 ? 3.102 2.600 -16.733 1.00 87.56 76 GLN A N 1
ATOM 655 C CA . GLN A 1 76 ? 3.458 1.360 -16.034 1.00 87.56 76 GLN A CA 1
ATOM 656 C C . GLN A 1 76 ? 4.082 1.657 -14.663 1.00 87.56 76 GLN A C 1
ATOM 658 O O . GLN A 1 76 ? 3.784 0.963 -13.692 1.00 87.56 76 GLN A O 1
ATOM 663 N N . LEU A 1 77 ? 4.921 2.697 -14.568 1.00 88.62 77 LEU A N 1
ATOM 664 C CA . LEU A 1 77 ? 5.487 3.146 -13.294 1.00 88.62 77 LEU A CA 1
ATOM 665 C C . LEU A 1 77 ? 4.389 3.623 -12.337 1.00 88.62 77 LEU A C 1
ATOM 667 O O . LEU A 1 77 ? 4.362 3.193 -11.183 1.00 88.62 77 LEU A O 1
ATOM 671 N N . LYS A 1 78 ? 3.468 4.466 -12.820 1.00 85.12 78 LYS A N 1
ATOM 672 C CA . LYS A 1 78 ? 2.337 4.975 -12.029 1.00 85.12 78 LYS A CA 1
ATOM 673 C C . LYS A 1 78 ? 1.439 3.849 -11.528 1.00 85.12 78 LYS A C 1
ATOM 675 O O . LYS A 1 78 ? 1.071 3.850 -10.355 1.00 85.12 78 LYS A O 1
ATOM 680 N N . ASP A 1 79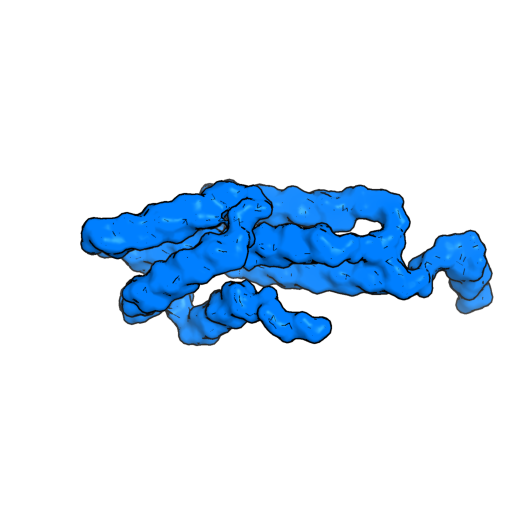 ? 1.146 2.868 -12.375 1.00 86.44 79 ASP A N 1
ATOM 681 C CA . ASP A 1 79 ? 0.287 1.737 -12.027 1.00 86.44 79 ASP A CA 1
ATOM 682 C C . ASP A 1 79 ? 0.914 0.884 -10.914 1.00 86.44 79 ASP A C 1
ATOM 684 O O . ASP A 1 79 ? 0.255 0.583 -9.915 1.00 86.44 79 ASP A O 1
ATOM 688 N N . ILE A 1 80 ? 2.210 0.555 -11.027 1.00 88.94 80 ILE A N 1
ATOM 689 C CA . ILE A 1 80 ? 2.934 -0.192 -9.985 1.00 88.94 80 ILE A CA 1
ATOM 690 C C . ILE A 1 80 ? 2.956 0.609 -8.678 1.00 88.94 80 ILE A C 1
ATOM 692 O O . ILE A 1 80 ? 2.651 0.070 -7.614 1.00 88.94 80 ILE A O 1
ATOM 696 N N . GLN A 1 81 ? 3.296 1.899 -8.739 1.00 87.00 81 GLN A N 1
ATOM 697 C CA . GLN A 1 81 ? 3.337 2.761 -7.556 1.00 87.00 81 GLN A CA 1
ATOM 698 C C . GLN A 1 81 ? 1.968 2.866 -6.877 1.00 87.00 81 GLN A C 1
ATOM 700 O O . GLN A 1 81 ? 1.887 2.793 -5.649 1.00 87.00 81 GLN A O 1
ATOM 705 N N . SER A 1 82 ? 0.895 3.014 -7.656 1.00 84.69 82 SER A N 1
ATOM 706 C CA . SER A 1 82 ? -0.472 3.078 -7.138 1.00 84.69 82 SER A CA 1
ATOM 707 C C . SER A 1 82 ? -0.859 1.780 -6.430 1.00 84.69 82 SER A C 1
ATOM 709 O O . SER A 1 82 ? -1.343 1.812 -5.295 1.00 84.69 82 SER A O 1
ATOM 711 N N . GLU A 1 83 ? -0.546 0.628 -7.026 1.00 88.44 83 GLU A N 1
ATOM 712 C CA . GLU A 1 83 ? -0.848 -0.667 -6.421 1.00 88.44 83 GLU A CA 1
ATOM 713 C C . GLU A 1 83 ? -0.049 -0.903 -5.127 1.00 88.44 83 GLU A C 1
ATOM 715 O O . GLU A 1 83 ? -0.612 -1.343 -4.123 1.00 88.44 83 GLU A O 1
ATOM 720 N N . LEU A 1 84 ? 1.236 -0.529 -5.082 1.00 89.50 84 LEU A N 1
ATOM 721 C CA . LEU A 1 84 ? 2.033 -0.601 -3.849 1.00 89.50 84 LEU A CA 1
ATOM 722 C C . LEU A 1 84 ? 1.454 0.294 -2.741 1.00 89.50 84 LEU A C 1
ATOM 724 O O . LEU A 1 84 ? 1.370 -0.127 -1.583 1.00 89.50 84 LEU A O 1
ATOM 728 N N . LYS A 1 85 ? 0.997 1.508 -3.079 1.00 85.44 85 LYS A N 1
ATOM 729 C CA . LYS A 1 85 ? 0.309 2.397 -2.127 1.00 85.44 85 LYS A CA 1
ATOM 730 C C . LYS A 1 85 ? -1.009 1.788 -1.641 1.00 85.44 85 LYS A C 1
ATOM 732 O O . LYS A 1 85 ? -1.281 1.819 -0.440 1.00 85.44 85 LYS A O 1
ATOM 737 N N . ARG A 1 86 ? -1.811 1.196 -2.535 1.00 88.50 86 ARG A N 1
ATOM 738 C CA . ARG A 1 86 ? -3.057 0.495 -2.181 1.00 88.50 86 ARG A CA 1
ATOM 739 C C . ARG A 1 86 ? -2.789 -0.623 -1.172 1.00 88.50 86 ARG A C 1
ATOM 741 O O . ARG A 1 86 ? -3.464 -0.685 -0.148 1.00 88.50 86 ARG A O 1
ATOM 748 N N . ILE A 1 87 ? -1.775 -1.457 -1.405 1.00 90.12 87 ILE A N 1
ATOM 749 C CA . ILE A 1 87 ? -1.417 -2.559 -0.497 1.00 90.12 87 ILE A CA 1
ATOM 750 C C . ILE A 1 87 ? -0.975 -2.027 0.877 1.00 90.12 87 ILE A C 1
ATOM 752 O O . ILE A 1 87 ? -1.367 -2.574 1.907 1.00 90.12 87 ILE A O 1
ATOM 756 N N . ARG A 1 88 ? -0.232 -0.912 0.938 1.00 88.06 88 ARG A N 1
ATOM 757 C CA . ARG A 1 88 ? 0.099 -0.264 2.223 1.00 88.06 88 ARG A CA 1
ATOM 758 C C . ARG A 1 88 ? -1.142 0.201 2.987 1.00 88.06 88 ARG A C 1
ATOM 760 O O . ARG A 1 88 ? -1.198 0.038 4.204 1.00 88.06 88 ARG A O 1
ATOM 767 N N . ARG A 1 89 ? -2.144 0.747 2.293 1.00 86.44 89 ARG A N 1
ATOM 768 C CA . ARG A 1 89 ? -3.423 1.134 2.914 1.00 86.44 89 ARG A CA 1
ATOM 769 C C . ARG A 1 89 ? -4.166 -0.068 3.469 1.00 86.44 89 ARG A C 1
ATOM 771 O O . ARG A 1 89 ? -4.662 0.003 4.583 1.00 86.44 89 ARG A O 1
ATOM 778 N N . VAL A 1 90 ? -4.181 -1.179 2.739 1.00 89.69 90 VAL A N 1
ATOM 779 C CA . VAL A 1 90 ? -4.747 -2.439 3.235 1.00 89.69 90 VAL A CA 1
ATOM 780 C C . VAL A 1 90 ? -4.083 -2.852 4.549 1.00 89.69 90 VAL A C 1
ATOM 782 O O . VAL A 1 90 ? -4.792 -3.104 5.519 1.00 89.69 90 VAL A O 1
ATOM 785 N N . ILE A 1 91 ? -2.746 -2.851 4.624 1.00 88.31 91 ILE A N 1
ATOM 786 C CA . ILE A 1 91 ? -2.028 -3.162 5.874 1.00 88.31 91 ILE A CA 1
ATOM 787 C C . ILE A 1 91 ? -2.467 -2.225 7.000 1.00 88.31 91 ILE A C 1
ATOM 789 O O . ILE A 1 91 ? -2.770 -2.693 8.098 1.00 88.31 91 ILE A O 1
ATOM 793 N N . TYR A 1 92 ? -2.538 -0.919 6.733 1.00 86.00 92 TYR A N 1
ATOM 794 C CA . TYR A 1 92 ? -2.985 0.071 7.711 1.00 86.00 92 TYR A CA 1
ATOM 795 C C . TYR A 1 92 ? -4.391 -0.238 8.245 1.00 86.00 92 TYR A C 1
ATOM 797 O O . TYR A 1 92 ? -4.565 -0.350 9.457 1.00 86.00 92 TYR A O 1
ATOM 805 N N . ILE A 1 93 ? -5.369 -0.439 7.357 1.00 87.25 93 ILE A N 1
ATOM 806 C CA . ILE A 1 93 ? -6.761 -0.703 7.739 1.00 87.25 93 ILE A CA 1
ATOM 807 C C . ILE A 1 93 ? -6.858 -1.990 8.557 1.00 87.25 93 ILE A C 1
ATOM 809 O O . ILE A 1 93 ? -7.498 -2.005 9.601 1.00 87.25 93 ILE A O 1
ATOM 813 N N . GLN A 1 94 ? -6.214 -3.069 8.107 1.00 87.75 94 GLN A N 1
ATOM 814 C CA . GLN A 1 94 ? -6.291 -4.359 8.793 1.00 87.75 94 GLN A CA 1
ATOM 815 C C . GLN A 1 94 ? -5.607 -4.316 10.165 1.00 87.75 94 GLN A C 1
ATOM 817 O O . GLN A 1 94 ? -6.116 -4.890 11.124 1.00 87.75 94 GLN A O 1
ATOM 822 N N . THR A 1 95 ? -4.505 -3.570 10.288 1.00 83.81 95 THR A N 1
ATOM 823 C CA . THR A 1 95 ? -3.855 -3.324 11.585 1.00 83.81 95 THR A CA 1
ATOM 824 C C . THR A 1 95 ? -4.773 -2.529 12.511 1.00 83.81 95 THR A C 1
ATOM 826 O O . THR A 1 95 ? -4.906 -2.863 13.686 1.00 83.81 95 THR A O 1
ATOM 829 N N . LEU A 1 96 ? -5.429 -1.491 11.986 1.00 80.38 96 LEU A N 1
ATOM 830 C CA . LEU A 1 96 ? -6.366 -0.666 12.740 1.00 80.38 96 LEU A CA 1
ATOM 831 C C . LEU A 1 96 ? -7.545 -1.506 13.251 1.00 80.38 96 LEU A C 1
ATOM 833 O O . LEU A 1 96 ? -7.807 -1.514 14.449 1.00 80.38 96 LEU A O 1
ATOM 837 N N . VAL A 1 97 ? -8.192 -2.273 12.369 1.00 82.31 97 VAL A N 1
A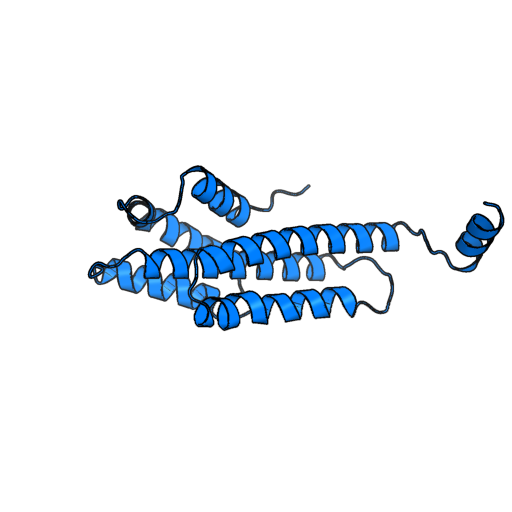TOM 838 C CA . VAL A 1 97 ? -9.305 -3.173 12.716 1.00 82.31 97 VAL A CA 1
ATOM 839 C C . VAL A 1 97 ? -8.895 -4.185 13.781 1.00 82.31 97 VAL A C 1
ATOM 841 O O . VAL A 1 97 ? -9.608 -4.361 14.764 1.00 82.31 97 VAL A O 1
ATOM 844 N N . PHE A 1 98 ? -7.734 -4.822 13.624 1.00 78.75 98 PHE A N 1
ATOM 845 C CA . PHE A 1 98 ? -7.246 -5.807 14.589 1.00 78.75 98 PHE A CA 1
ATOM 846 C C . PHE A 1 98 ? -6.989 -5.202 15.977 1.00 78.75 98 PHE A C 1
ATOM 848 O O . PHE A 1 98 ? -7.260 -5.830 17.005 1.00 78.75 98 PHE A O 1
ATOM 855 N N . SER A 1 99 ? -6.457 -3.983 16.016 1.00 71.25 99 SER A N 1
ATOM 856 C CA . SER A 1 99 ? -6.109 -3.301 17.259 1.00 71.25 99 SER A CA 1
ATOM 857 C C . SER A 1 99 ? -7.309 -2.685 17.973 1.00 71.25 99 SER A C 1
ATOM 859 O O . SER A 1 99 ? -7.284 -2.546 19.197 1.00 71.25 99 SER A O 1
ATOM 861 N N . LEU A 1 100 ? -8.379 -2.359 17.247 1.00 75.06 100 LEU A N 1
ATOM 862 C CA . LEU A 1 100 ? -9.631 -1.832 17.787 1.00 75.06 100 LEU A CA 1
ATOM 863 C C . LEU A 1 100 ? -10.469 -2.928 18.462 1.00 75.06 100 LEU A C 1
ATOM 865 O O . LEU A 1 100 ? -11.656 -3.030 18.210 1.00 75.06 100 LEU A O 1
ATOM 869 N N . LYS A 1 101 ? -9.883 -3.715 19.378 1.00 61.28 101 LYS A N 1
ATOM 870 C CA . LYS A 1 101 ? -10.514 -4.815 20.153 1.00 61.28 101 LYS A CA 1
ATOM 871 C C . LYS A 1 101 ? -11.751 -4.419 20.998 1.00 61.28 101 LYS A C 1
ATOM 873 O O . LYS A 1 101 ? -12.186 -5.187 21.852 1.00 61.28 101 LYS A O 1
ATOM 878 N N . GLN A 1 102 ? -12.286 -3.221 20.799 1.00 64.44 102 GLN A N 1
ATOM 879 C CA . GLN A 1 102 ? -13.458 -2.628 21.422 1.00 64.44 102 GLN A CA 1
ATOM 880 C C . GLN A 1 102 ? -14.606 -2.515 20.410 1.00 64.44 102 GLN A C 1
ATOM 882 O O . GLN A 1 102 ? -14.387 -2.444 19.204 1.00 64.44 102 GLN A O 1
ATOM 887 N N . THR A 1 103 ? -15.842 -2.441 20.896 1.00 68.69 103 THR A N 1
ATOM 888 C CA . THR A 1 103 ? -16.993 -2.147 20.037 1.00 68.69 103 THR A CA 1
ATOM 889 C C . THR A 1 103 ? -16.847 -0.742 19.454 1.00 68.69 103 THR A C 1
ATOM 891 O O . THR A 1 103 ? -16.866 0.244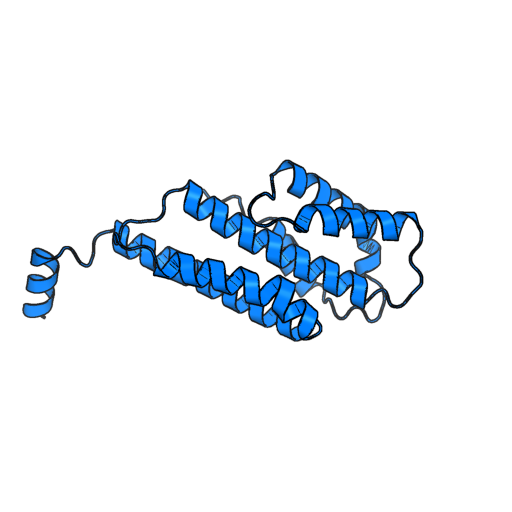 20.192 1.00 68.69 103 THR A O 1
ATOM 894 N N . LEU A 1 104 ? -16.677 -0.661 18.136 1.00 79.00 104 LEU A N 1
ATOM 895 C CA . LEU A 1 104 ? -16.664 0.602 17.408 1.00 79.00 104 LEU A CA 1
ATOM 896 C C . LEU A 1 104 ? -18.043 1.250 17.432 1.00 79.00 104 LEU A C 1
ATOM 898 O O . LEU A 1 104 ? -19.070 0.564 17.421 1.00 79.00 104 LEU A O 1
ATOM 902 N N . LYS A 1 105 ? -18.071 2.582 17.436 1.00 84.06 105 LYS A N 1
ATOM 903 C CA . LYS A 1 105 ? -19.304 3.315 17.152 1.00 84.06 105 LYS A CA 1
ATOM 904 C C . LYS A 1 105 ? -19.721 3.068 15.703 1.00 84.06 105 LYS A C 1
ATOM 906 O O . LYS A 1 105 ? -18.893 2.762 14.846 1.00 84.06 105 LYS A O 1
ATOM 911 N N . ALA A 1 106 ? -21.012 3.227 15.421 1.00 84.94 106 ALA A N 1
ATOM 912 C CA . ALA A 1 106 ? -21.559 2.978 14.088 1.00 84.94 106 ALA A CA 1
ATOM 913 C C . ALA A 1 106 ? -20.865 3.819 12.997 1.00 84.94 106 ALA A C 1
ATOM 915 O O . ALA A 1 106 ? -20.568 3.301 11.926 1.00 84.94 106 ALA A O 1
ATOM 916 N N . ASP A 1 107 ? -20.539 5.081 13.292 1.00 85.19 107 ASP A N 1
ATOM 917 C CA . ASP A 1 107 ? -19.843 5.986 12.373 1.00 85.19 107 ASP A CA 1
ATOM 918 C C . ASP A 1 107 ? -18.363 5.617 12.165 1.00 85.19 107 ASP A C 1
ATOM 920 O O . ASP A 1 107 ? -17.822 5.810 11.076 1.00 85.19 107 ASP A O 1
ATOM 924 N N . GLU A 1 108 ? -17.706 5.062 13.188 1.00 84.62 108 GLU A N 1
ATOM 925 C CA . GLU A 1 108 ? -16.339 4.532 13.099 1.00 84.62 108 GLU A CA 1
ATOM 926 C C . GLU A 1 108 ? -16.299 3.262 12.239 1.00 84.62 108 GLU A C 1
ATOM 928 O O . GLU A 1 108 ? -15.433 3.133 11.371 1.00 84.62 108 GLU A O 1
ATOM 933 N N . GLN A 1 109 ? -17.263 2.354 12.433 1.00 86.62 109 GLN A N 1
ATOM 934 C CA . GLN A 1 109 ? -17.397 1.140 11.626 1.00 86.62 109 GLN A CA 1
ATOM 935 C C . GLN A 1 109 ? -17.674 1.475 10.156 1.00 86.62 109 GLN A C 1
ATOM 937 O O . GLN A 1 109 ? -16.977 0.974 9.278 1.00 86.62 109 GLN A O 1
ATOM 942 N N . GLU A 1 110 ? -18.614 2.383 9.881 1.00 87.94 110 GLU A N 1
ATOM 943 C CA . GLU A 1 110 ? -18.913 2.843 8.518 1.00 87.94 110 GLU A CA 1
ATOM 944 C C . GLU A 1 110 ? -17.683 3.480 7.845 1.00 87.94 110 GLU A C 1
ATOM 946 O O . GLU A 1 110 ? -17.420 3.278 6.653 1.00 87.94 110 GLU A O 1
ATOM 951 N N . GLY A 1 111 ? -16.885 4.221 8.618 1.00 87.25 111 GLY A N 1
ATOM 952 C CA . GLY A 1 111 ? -15.623 4.791 8.162 1.00 87.25 111 GLY A CA 1
ATOM 953 C C . GLY A 1 111 ? -14.604 3.731 7.744 1.00 87.25 111 GLY A C 1
ATOM 954 O O . GLY A 1 111 ? -14.003 3.837 6.672 1.00 87.25 111 GLY A O 1
ATOM 955 N N . ILE A 1 112 ? -14.432 2.693 8.563 1.00 87.38 112 ILE A N 1
ATOM 956 C CA . ILE A 1 112 ? -13.553 1.557 8.260 1.00 87.38 112 ILE A CA 1
ATOM 957 C C . ILE A 1 112 ? -14.053 0.790 7.035 1.00 87.38 112 ILE A C 1
ATOM 959 O O . ILE A 1 112 ? -13.259 0.500 6.138 1.00 87.38 112 ILE A O 1
ATOM 963 N N . ASP A 1 113 ? -15.350 0.504 6.954 1.00 89.31 113 ASP A N 1
ATOM 964 C CA . ASP A 1 113 ? -15.944 -0.212 5.822 1.00 89.31 113 ASP A CA 1
ATOM 965 C C . ASP A 1 113 ? -15.743 0.572 4.516 1.00 89.31 113 ASP A C 1
ATOM 967 O O . ASP A 1 113 ? -15.392 0.005 3.478 1.00 89.31 113 ASP A O 1
ATOM 971 N N . SER A 1 114 ? -15.854 1.903 4.580 1.00 89.00 114 SER A N 1
ATOM 972 C CA . SER A 1 114 ? -15.556 2.798 3.459 1.00 89.00 114 SER A CA 1
ATOM 973 C C . SER A 1 114 ? -14.082 2.729 3.044 1.00 89.00 114 SER A C 1
ATOM 975 O O . SER A 1 114 ? -13.778 2.603 1.856 1.00 89.00 114 SER A O 1
ATOM 977 N N . MET A 1 115 ? -13.146 2.747 4.001 1.00 89.12 115 MET A N 1
ATOM 978 C CA . MET A 1 115 ? -11.715 2.569 3.717 1.00 89.12 115 MET A CA 1
ATOM 979 C C . MET A 1 115 ? -11.420 1.212 3.053 1.00 89.12 115 MET A C 1
ATOM 981 O O . MET A 1 115 ? -10.638 1.133 2.097 1.00 89.12 115 MET A O 1
ATOM 985 N N . GLN A 1 116 ? -12.043 0.134 3.540 1.00 89.81 116 GLN A N 1
ATOM 986 C CA . GLN A 1 116 ? -11.911 -1.204 2.958 1.00 89.81 116 GLN A CA 1
ATOM 987 C C . GLN A 1 116 ? -12.474 -1.247 1.536 1.00 89.81 116 GLN A C 1
ATOM 989 O O . GLN A 1 116 ? -11.833 -1.790 0.637 1.00 89.81 116 GLN A O 1
ATOM 994 N N . TYR A 1 117 ? -13.634 -0.630 1.306 1.00 89.38 117 TYR A N 1
ATOM 995 C CA . TYR A 1 117 ? -14.251 -0.550 -0.013 1.00 89.38 117 TYR A CA 1
ATOM 996 C C . TYR A 1 117 ? -13.340 0.145 -1.035 1.00 89.38 117 TYR A C 1
ATOM 998 O O . TYR A 1 117 ? -13.123 -0.398 -2.121 1.00 89.38 117 TYR A O 1
ATOM 1006 N N . LEU A 1 118 ? -12.736 1.282 -0.668 1.00 86.56 118 LEU A N 1
ATOM 1007 C CA . LEU A 1 118 ? -11.809 2.029 -1.531 1.00 8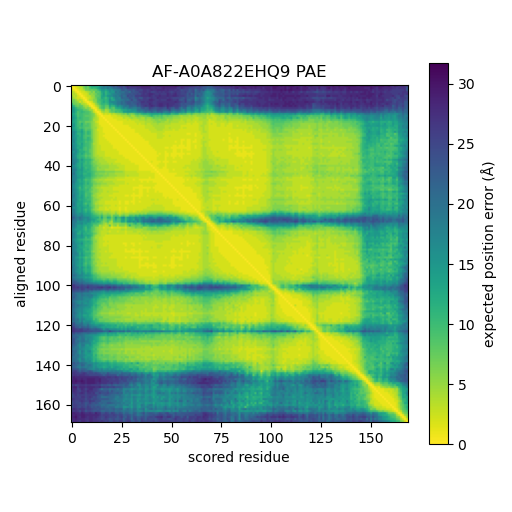6.56 118 LEU A CA 1
ATOM 1008 C C . LEU A 1 118 ? -10.571 1.209 -1.920 1.00 86.56 118 LEU A C 1
ATOM 1010 O O . LEU A 1 118 ? -10.035 1.362 -3.012 1.00 86.56 118 LEU A O 1
ATOM 1014 N N . THR A 1 119 ? -10.110 0.318 -1.041 1.00 85.06 119 THR A N 1
ATOM 1015 C CA . THR A 1 119 ? -8.884 -0.470 -1.256 1.00 85.06 119 THR A CA 1
ATOM 1016 C C . THR A 1 119 ? -9.135 -1.882 -1.787 1.00 85.06 119 THR A C 1
ATOM 1018 O O . THR A 1 119 ? -8.176 -2.609 -2.059 1.00 85.06 119 THR A O 1
ATOM 1021 N N . LYS A 1 120 ? -10.402 -2.271 -1.983 1.00 82.50 120 LYS A N 1
ATOM 1022 C CA . LYS A 1 120 ? -10.808 -3.636 -2.349 1.00 82.50 120 LYS A CA 1
ATOM 1023 C C . LYS A 1 120 ? -10.345 -4.067 -3.742 1.00 82.50 120 LYS A C 1
ATOM 1025 O O . LYS A 1 120 ? -10.031 -5.239 -3.937 1.00 82.50 120 LYS A O 1
ATOM 1030 N N . LYS A 1 121 ? -10.342 -3.159 -4.723 1.00 76.19 121 LYS A N 1
ATOM 1031 C CA . LYS A 1 121 ? -10.031 -3.486 -6.124 1.00 76.19 121 LYS A CA 1
ATOM 1032 C C . LYS A 1 121 ? -8.563 -3.178 -6.459 1.00 76.19 121 LYS A C 1
ATOM 1034 O O . LYS A 1 121 ? -8.126 -2.054 -6.212 1.00 76.19 121 LYS A O 1
ATOM 1039 N N . PRO A 1 122 ? -7.810 -4.130 -7.040 1.00 67.25 122 PRO A N 1
ATOM 1040 C CA . PRO A 1 122 ? -6.488 -3.855 -7.602 1.00 67.25 122 PRO A CA 1
ATOM 1041 C C . PRO A 1 122 ? -6.552 -2.817 -8.734 1.00 67.25 122 PRO A C 1
ATOM 1043 O O . PRO A 1 122 ? -7.500 -2.825 -9.520 1.00 67.25 122 PRO A O 1
ATOM 1046 N N . GLY A 1 123 ? -5.545 -1.945 -8.833 1.00 61.75 123 GLY A N 1
ATOM 1047 C CA . GLY A 1 123 ? -5.324 -1.067 -9.994 1.00 61.75 123 GLY A CA 1
ATOM 1048 C C . GLY A 1 123 ? -6.282 0.119 -10.196 1.00 61.75 123 GLY A C 1
ATOM 1049 O O . GLY A 1 123 ? -6.073 0.890 -11.125 1.00 61.75 123 GLY A O 1
ATOM 1050 N N . SER A 1 124 ? -7.306 0.314 -9.356 1.00 58.62 124 SER A N 1
ATOM 1051 C CA . SER A 1 124 ? -8.304 1.390 -9.523 1.00 58.62 124 SER A CA 1
ATOM 1052 C C . SER A 1 124 ? -8.270 2.458 -8.429 1.00 58.62 124 SER A C 1
ATOM 1054 O O . SER A 1 124 ? -9.286 3.098 -8.187 1.00 58.62 124 SER A O 1
ATOM 1056 N N . PHE A 1 125 ? -7.150 2.621 -7.723 1.00 70.50 125 PHE A N 1
ATOM 1057 C CA . PHE A 1 125 ? -7.053 3.592 -6.635 1.00 70.50 125 PHE A CA 1
ATOM 1058 C C . PHE A 1 125 ? -6.732 4.979 -7.202 1.00 70.50 125 PHE A C 1
ATOM 1060 O O . PHE A 1 125 ? -5.570 5.314 -7.435 1.00 70.50 125 PHE A O 1
ATOM 1067 N N . THR A 1 126 ? -7.779 5.743 -7.504 1.00 78.81 126 THR A N 1
ATOM 1068 C CA . THR A 1 126 ? -7.667 7.067 -8.131 1.00 78.81 126 THR A CA 1
ATOM 1069 C C . THR A 1 126 ? -7.209 8.138 -7.138 1.00 78.81 126 THR A C 1
ATOM 1071 O O . THR A 1 126 ? -7.271 7.940 -5.924 1.00 78.81 126 THR A O 1
ATOM 1074 N N . ASP A 1 127 ? -6.815 9.315 -7.633 1.00 78.50 127 ASP A N 1
ATOM 1075 C CA . ASP A 1 127 ? -6.523 10.477 -6.778 1.00 78.50 127 ASP A CA 1
ATOM 1076 C C . ASP A 1 127 ? -7.734 10.874 -5.918 1.00 78.50 127 ASP A C 1
ATOM 1078 O O . ASP A 1 127 ? -7.589 11.283 -4.766 1.00 78.50 127 ASP A O 1
ATOM 1082 N N . GLN A 1 128 ? -8.950 10.691 -6.442 1.00 82.44 128 GLN A N 1
ATOM 1083 C CA . GLN A 1 128 ? -10.178 10.924 -5.688 1.00 82.44 128 GLN A CA 1
ATOM 1084 C C . GLN A 1 128 ? -10.360 9.889 -4.568 1.00 82.44 128 GLN A C 1
ATOM 1086 O O . GLN A 1 128 ? -10.782 10.242 -3.466 1.00 82.44 128 GLN A O 1
ATOM 1091 N N . ASP A 1 129 ? -10.048 8.617 -4.829 1.00 82.31 129 ASP A N 1
ATOM 1092 C CA . ASP A 1 129 ? -10.085 7.570 -3.802 1.00 82.31 129 ASP A CA 1
ATOM 1093 C C . ASP A 1 129 ? -9.022 7.816 -2.736 1.00 82.31 129 ASP A C 1
ATOM 1095 O O . ASP A 1 129 ? -9.283 7.621 -1.549 1.00 82.31 129 ASP A O 1
ATOM 1099 N N . GLN A 1 130 ? -7.854 8.315 -3.144 1.00 81.12 130 GLN A N 1
ATOM 1100 C CA . GLN A 1 130 ? -6.816 8.763 -2.231 1.00 81.12 130 GLN A CA 1
ATOM 1101 C C . GLN A 1 130 ? -7.310 9.890 -1.330 1.00 81.12 130 GLN A C 1
ATOM 1103 O O . GLN A 1 130 ? -7.200 9.763 -0.114 1.00 81.12 130 GLN A O 1
ATOM 1108 N N . GLN A 1 131 ? -7.895 10.944 -1.893 1.00 83.12 131 GLN A N 1
ATOM 1109 C CA . GLN A 1 131 ? -8.395 12.057 -1.095 1.00 83.12 131 GLN A CA 1
ATOM 1110 C C . GLN A 1 131 ? -9.448 11.592 -0.079 1.00 83.12 131 GLN A C 1
ATOM 1112 O O . GLN A 1 131 ? -9.323 11.874 1.109 1.00 83.12 131 GLN A O 1
ATOM 1117 N N . LYS A 1 132 ? -10.425 10.787 -0.518 1.00 86.44 132 LYS A N 1
ATOM 1118 C CA . LYS A 1 132 ? -11.445 10.210 0.373 1.00 86.44 132 LYS A CA 1
ATOM 1119 C C . LYS A 1 132 ? -10.828 9.359 1.480 1.00 86.44 132 LYS A C 1
ATOM 1121 O O . LYS A 1 132 ? -11.267 9.418 2.625 1.00 86.44 132 LYS A O 1
ATOM 1126 N N . PHE A 1 133 ? -9.827 8.551 1.142 1.00 85.75 133 PHE A N 1
ATOM 1127 C CA . PHE A 1 133 ? -9.134 7.718 2.113 1.00 85.75 133 PHE A CA 1
ATOM 1128 C C . PHE A 1 133 ? -8.400 8.565 3.153 1.00 85.75 133 PHE A C 1
ATOM 1130 O O . PHE A 1 133 ? -8.534 8.321 4.350 1.00 85.75 133 PHE A O 1
ATOM 1137 N N . ASP A 1 134 ? -7.653 9.570 2.705 1.00 82.69 134 ASP A N 1
ATOM 1138 C CA . ASP A 1 134 ? -6.862 10.433 3.575 1.00 82.69 134 ASP A CA 1
ATOM 1139 C C . ASP A 1 134 ? -7.773 11.266 4.500 1.00 82.69 134 ASP A C 1
ATOM 1141 O O . ASP A 1 134 ? -7.483 11.385 5.693 1.00 82.69 134 ASP A O 1
ATOM 1145 N N . ASP A 1 135 ? -8.925 11.734 4.005 1.00 84.50 135 ASP A N 1
ATOM 1146 C CA . ASP A 1 135 ? -9.952 12.410 4.810 1.00 84.50 135 ASP A CA 1
ATOM 1147 C C . ASP A 1 135 ? -10.506 11.495 5.913 1.00 84.50 135 ASP A C 1
ATOM 1149 O O . ASP A 1 135 ? -10.615 11.902 7.074 1.00 84.50 135 ASP A O 1
ATOM 1153 N N . LEU A 1 136 ? -10.801 10.232 5.584 1.00 84.38 136 LEU A N 1
ATOM 1154 C CA . LEU A 1 136 ? -11.236 9.237 6.568 1.00 84.38 136 LEU A CA 1
ATOM 1155 C C . LEU A 1 136 ? -10.132 8.963 7.604 1.00 84.38 136 LEU A C 1
ATOM 1157 O O . LEU A 1 136 ? -10.415 8.894 8.801 1.00 84.38 136 LEU A O 1
ATOM 1161 N N . VAL A 1 137 ? -8.866 8.856 7.182 1.00 82.44 137 VAL A N 1
ATOM 1162 C CA . VAL A 1 137 ? -7.728 8.652 8.097 1.00 82.44 137 VAL A CA 1
ATOM 1163 C C . VAL A 1 137 ? -7.577 9.830 9.055 1.00 82.44 137 VAL A C 1
ATOM 1165 O O . VAL A 1 137 ? -7.316 9.618 10.240 1.00 82.44 137 VAL A O 1
ATOM 1168 N N . GLN A 1 138 ? -7.754 11.067 8.581 1.00 82.50 138 GLN A N 1
ATOM 1169 C CA . GLN A 1 138 ? -7.713 12.244 9.451 1.00 82.50 138 GLN A CA 1
ATOM 1170 C C . GLN A 1 138 ? -8.897 12.279 10.414 1.00 82.50 138 GLN A C 1
ATOM 1172 O O . GLN A 1 138 ? -8.692 12.484 11.613 1.00 82.50 138 GLN A O 1
ATOM 1177 N N . LYS A 1 139 ? -10.114 12.019 9.920 1.00 82.56 139 LYS A N 1
ATOM 1178 C CA . LYS A 1 139 ? -11.333 11.975 10.738 1.00 82.56 139 LYS A CA 1
ATOM 1179 C C . LYS A 1 139 ? -11.189 10.997 11.905 1.00 82.56 139 LYS A C 1
ATOM 1181 O O . LYS A 1 139 ? -11.545 11.329 13.033 1.00 82.56 139 LYS A O 1
ATOM 1186 N N . PHE A 1 140 ? -10.599 9.832 11.653 1.00 78.56 140 PHE A N 1
ATOM 1187 C CA . PHE A 1 140 ? -10.427 8.775 12.648 1.00 78.56 140 PHE A CA 1
ATOM 1188 C C . PHE A 1 140 ? -9.005 8.686 13.213 1.00 78.56 140 PHE A C 1
ATOM 1190 O O . PHE A 1 140 ? -8.623 7.675 13.800 1.00 78.56 140 PHE A O 1
ATOM 1197 N N . LYS A 1 141 ? -8.202 9.755 13.104 1.00 78.25 141 LYS A N 1
ATOM 1198 C CA . LYS A 1 141 ? -6.795 9.746 13.538 1.00 78.25 141 LYS A CA 1
ATOM 1199 C C . LYS A 1 141 ? -6.626 9.385 15.015 1.00 78.25 141 LYS A C 1
ATOM 1201 O O . LYS A 1 141 ? -5.625 8.766 15.373 1.00 78.25 141 LYS A O 1
ATOM 1206 N N . TYR A 1 142 ? -7.595 9.741 15.859 1.00 76.75 142 TYR A N 1
ATOM 1207 C CA . TYR A 1 142 ? -7.600 9.414 17.287 1.00 76.75 142 TYR A CA 1
ATOM 1208 C C . TYR A 1 142 ? -7.665 7.904 17.553 1.00 76.75 142 TYR A C 1
ATOM 1210 O O . TYR A 1 142 ? -7.100 7.453 18.548 1.00 76.75 142 TYR A O 1
ATOM 1218 N N . LEU A 1 143 ? -8.253 7.117 16.643 1.00 71.25 143 LEU A N 1
ATOM 1219 C CA . LEU A 1 143 ? -8.262 5.657 16.737 1.00 71.25 143 LEU A CA 1
ATOM 1220 C C . LEU A 1 143 ? -6.856 5.072 16.642 1.00 71.25 143 LEU A C 1
ATOM 1222 O O . LEU A 1 143 ? -6.650 3.972 17.119 1.00 71.25 143 LEU A O 1
ATOM 1226 N N . ASN A 1 144 ? -5.875 5.808 16.103 1.00 64.94 144 ASN A N 1
ATOM 1227 C CA . ASN A 1 144 ? -4.471 5.396 16.090 1.00 64.94 144 ASN A CA 1
ATOM 1228 C C . ASN A 1 144 ? -3.727 5.694 17.414 1.00 64.94 144 ASN A C 1
ATOM 1230 O O . ASN A 1 144 ? -2.544 5.386 17.518 1.00 64.94 144 ASN A O 1
ATOM 1234 N N . ASN A 1 145 ? -4.359 6.354 18.392 1.00 60.88 145 ASN A N 1
ATOM 1235 C CA . ASN A 1 145 ? -3.739 6.748 19.668 1.00 60.88 145 ASN A CA 1
ATOM 1236 C C . ASN A 1 145 ? -4.208 5.906 20.862 1.00 60.88 145 ASN A C 1
ATOM 1238 O O . ASN A 1 145 ? -3.836 6.203 21.997 1.00 60.88 145 ASN A O 1
ATOM 1242 N N . LEU A 1 146 ? -5.023 4.873 20.638 1.00 52.62 146 LEU A N 1
ATOM 1243 C CA . LEU A 1 146 ? -5.467 3.995 21.717 1.00 52.62 146 LEU A CA 1
ATOM 1244 C C . LEU A 1 146 ? -4.283 3.156 22.259 1.00 52.62 146 LEU A C 1
ATOM 1246 O O . LEU A 1 146 ? -3.498 2.581 21.497 1.00 52.62 146 LEU A O 1
ATOM 1250 N N . PRO A 1 147 ? -4.096 3.078 23.583 1.00 39.69 147 PRO A N 1
ATOM 1251 C CA . PRO A 1 147 ? -3.022 2.277 24.160 1.00 39.69 147 PRO A CA 1
ATOM 1252 C C . PRO A 1 147 ? -3.180 0.801 23.754 1.00 39.69 147 PRO A C 1
ATOM 1254 O O . PRO A 1 147 ? -4.257 0.228 23.883 1.00 39.69 147 PRO A O 1
ATOM 1257 N N . GLY A 1 148 ? -2.100 0.192 23.249 1.00 43.91 148 GLY A N 1
ATOM 1258 C CA . GLY A 1 148 ? -2.086 -1.204 22.779 1.00 43.91 148 GLY A CA 1
ATOM 1259 C C . GLY A 1 148 ? -2.109 -1.405 21.257 1.00 43.91 148 GLY A C 1
ATOM 1260 O O . GLY A 1 148 ? -2.081 -2.546 20.810 1.00 43.91 148 GLY A O 1
ATOM 1261 N N . LEU A 1 149 ? -2.100 -0.330 20.458 1.00 43.62 149 LEU A N 1
ATOM 1262 C CA . LEU A 1 149 ? -2.137 -0.396 18.986 1.00 43.62 149 LEU A CA 1
ATOM 1263 C C . LEU A 1 149 ? -0.865 -0.908 18.305 1.00 43.62 149 LEU A C 1
ATOM 1265 O O . LEU A 1 149 ? -0.916 -1.243 17.125 1.00 43.62 149 LEU A O 1
ATOM 1269 N N . GLY A 1 150 ? 0.280 -0.915 18.994 1.00 47.09 150 GLY A N 1
ATOM 1270 C CA . GLY A 1 150 ? 1.560 -1.337 18.411 1.00 47.09 150 GLY A CA 1
ATOM 1271 C C . GLY A 1 150 ? 2.048 -0.488 17.227 1.00 47.09 150 GLY A C 1
ATOM 1272 O O . GLY A 1 150 ? 3.041 -0.853 16.612 1.00 47.09 150 GLY A O 1
ATOM 1273 N N . ILE A 1 151 ? 1.377 0.626 16.905 1.00 50.03 151 ILE A N 1
ATOM 1274 C CA . ILE A 1 151 ? 1.793 1.579 15.872 1.00 50.03 151 ILE A CA 1
ATOM 1275 C C . ILE A 1 151 ? 2.525 2.723 16.568 1.00 50.03 151 ILE A C 1
ATOM 1277 O O . ILE A 1 151 ? 1.922 3.557 17.244 1.00 50.03 151 ILE A O 1
ATOM 1281 N N . THR A 1 152 ? 3.841 2.748 16.413 1.00 54.56 152 THR A N 1
ATOM 1282 C CA . THR A 1 152 ? 4.699 3.820 16.916 1.00 54.56 152 THR A CA 1
ATOM 1283 C C . THR A 1 152 ? 4.553 5.088 16.069 1.00 54.56 152 THR A C 1
ATOM 1285 O O . THR A 1 152 ? 4.133 5.057 14.911 1.00 54.56 152 THR A O 1
ATOM 1288 N N . GLU A 1 153 ? 4.930 6.239 16.625 1.00 49.88 153 GLU A N 1
ATOM 1289 C CA . GLU A 1 153 ? 4.869 7.519 15.907 1.00 49.88 153 GLU A CA 1
ATOM 1290 C C . GLU A 1 153 ? 5.745 7.527 14.642 1.00 49.88 153 GLU A C 1
ATOM 1292 O O . GLU A 1 153 ? 5.347 8.056 13.605 1.00 49.88 153 GLU A O 1
ATOM 1297 N N . SER A 1 154 ? 6.909 6.875 14.683 1.00 53.09 154 SER A N 1
ATOM 1298 C CA . SER A 1 154 ? 7.788 6.707 13.521 1.00 53.09 154 SER A CA 1
ATOM 1299 C C . SER A 1 154 ? 7.140 5.862 12.420 1.00 53.09 154 SER A C 1
ATOM 1301 O O . SER A 1 154 ? 7.269 6.192 11.241 1.00 53.09 154 SER A O 1
ATOM 1303 N N . GLU A 1 155 ? 6.396 4.816 12.781 1.00 51.91 155 GLU A N 1
ATOM 1304 C CA . GLU A 1 155 ? 5.629 4.000 11.836 1.00 51.91 155 GLU A CA 1
ATOM 1305 C C . GLU A 1 155 ? 4.439 4.771 11.267 1.00 51.91 155 GLU A C 1
ATOM 1307 O O . GLU A 1 155 ? 4.154 4.669 10.075 1.00 51.91 155 GLU A O 1
ATOM 1312 N N . ARG A 1 156 ? 3.799 5.618 12.078 1.00 57.09 156 ARG A N 1
ATOM 1313 C CA . ARG A 1 156 ? 2.749 6.534 11.625 1.00 57.09 156 ARG A CA 1
ATOM 1314 C C . ARG A 1 156 ? 3.282 7.526 10.593 1.00 57.09 156 ARG A C 1
ATOM 1316 O O . ARG A 1 156 ? 2.652 7.735 9.561 1.00 57.09 156 ARG A O 1
ATOM 1323 N N . ILE A 1 157 ? 4.467 8.088 10.834 1.00 56.38 157 ILE A N 1
ATOM 1324 C CA . ILE A 1 157 ? 5.162 8.980 9.898 1.00 56.38 157 ILE A CA 1
ATOM 1325 C C . ILE A 1 157 ? 5.581 8.223 8.634 1.00 56.38 157 ILE A C 1
ATOM 1327 O O . ILE A 1 157 ? 5.470 8.772 7.542 1.00 56.38 157 ILE A O 1
ATOM 1331 N N . ALA A 1 158 ? 6.033 6.971 8.740 1.00 53.34 158 ALA A N 1
ATOM 1332 C CA . ALA A 1 158 ? 6.384 6.148 7.584 1.00 53.34 158 ALA A CA 1
ATOM 1333 C C . ALA A 1 158 ? 5.159 5.822 6.716 1.00 53.34 158 ALA A C 1
ATOM 1335 O O . ALA A 1 158 ? 5.236 5.932 5.493 1.00 53.34 158 ALA A O 1
ATOM 1336 N N . ILE A 1 159 ? 4.018 5.504 7.337 1.00 54.75 159 ILE A N 1
ATOM 1337 C CA . ILE A 1 159 ? 2.734 5.315 6.653 1.00 54.75 159 ILE A CA 1
ATOM 1338 C C . ILE A 1 159 ? 2.297 6.633 6.008 1.00 54.75 159 ILE A C 1
ATOM 1340 O O . ILE A 1 159 ? 2.047 6.659 4.809 1.00 54.75 159 ILE A O 1
ATOM 1344 N N . ALA A 1 160 ? 2.306 7.749 6.743 1.00 54.75 160 ALA A N 1
ATOM 1345 C CA . ALA A 1 160 ? 1.946 9.067 6.217 1.00 54.75 160 ALA A CA 1
ATOM 1346 C C . ALA A 1 160 ? 2.859 9.523 5.065 1.00 54.75 160 ALA A C 1
ATOM 1348 O O . ALA A 1 160 ? 2.383 10.106 4.092 1.00 54.75 160 ALA A O 1
ATOM 1349 N N . ARG A 1 161 ? 4.165 9.241 5.136 1.00 57.28 161 ARG A N 1
ATOM 1350 C CA . ARG A 1 161 ? 5.115 9.510 4.048 1.00 57.28 161 ARG A CA 1
ATOM 1351 C C . ARG A 1 161 ? 4.826 8.633 2.842 1.00 57.28 161 ARG A C 1
ATOM 1353 O O . ARG A 1 161 ? 4.780 9.167 1.745 1.00 57.28 161 ARG A O 1
ATOM 1360 N N . ALA A 1 162 ? 4.585 7.338 3.041 1.00 55.16 162 ALA A N 1
ATOM 1361 C CA . ALA A 1 162 ? 4.270 6.395 1.970 1.00 55.16 162 ALA A CA 1
ATOM 1362 C C . ALA A 1 162 ? 2.934 6.707 1.271 1.00 55.16 162 ALA A C 1
ATOM 1364 O O . ALA A 1 162 ? 2.841 6.601 0.049 1.00 55.16 162 ALA A O 1
ATOM 1365 N N . LEU A 1 163 ? 1.924 7.156 2.027 1.00 50.28 163 LEU A N 1
ATOM 1366 C CA . LEU A 1 163 ? 0.662 7.677 1.492 1.00 50.28 163 LEU A CA 1
ATOM 1367 C C . LEU A 1 163 ? 0.906 8.925 0.626 1.00 50.28 163 LEU A C 1
ATOM 1369 O O . LEU A 1 163 ? 0.325 9.046 -0.448 1.00 50.28 163 LEU A O 1
ATOM 1373 N N . ASN A 1 164 ? 1.838 9.790 1.034 1.00 54.22 164 ASN A N 1
ATOM 1374 C CA . ASN A 1 164 ? 2.213 11.022 0.335 1.00 54.22 164 ASN A CA 1
ATOM 1375 C C . ASN A 1 164 ? 3.369 10.871 -0.675 1.00 54.22 164 ASN A C 1
ATOM 1377 O O . ASN A 1 164 ? 3.946 11.878 -1.089 1.00 54.22 164 ASN A O 1
ATOM 1381 N N . MET A 1 165 ? 3.742 9.654 -1.097 1.00 41.53 165 MET A N 1
ATOM 1382 C CA . MET A 1 165 ? 4.820 9.465 -2.082 1.00 41.53 165 MET A CA 1
ATOM 1383 C C . MET A 1 165 ? 4.380 9.871 -3.497 1.00 41.53 165 MET A C 1
ATOM 1385 O O . MET A 1 165 ? 4.129 9.019 -4.341 1.00 41.53 165 MET A O 1
ATOM 1389 N N . SER A 1 166 ? 4.271 11.176 -3.747 1.00 41.31 166 SER A N 1
ATOM 1390 C CA . SER A 1 166 ? 4.808 11.845 -4.940 1.00 41.31 166 SER A CA 1
ATOM 1391 C C . SER A 1 166 ? 4.677 13.371 -4.816 1.00 41.31 166 SER A C 1
ATOM 1393 O O . SER A 1 166 ? 3.610 13.941 -5.026 1.00 41.31 166 SER A O 1
ATOM 1395 N N . LYS A 1 167 ? 5.808 14.041 -4.588 1.00 36.06 167 LYS A N 1
ATOM 1396 C CA . LYS A 1 167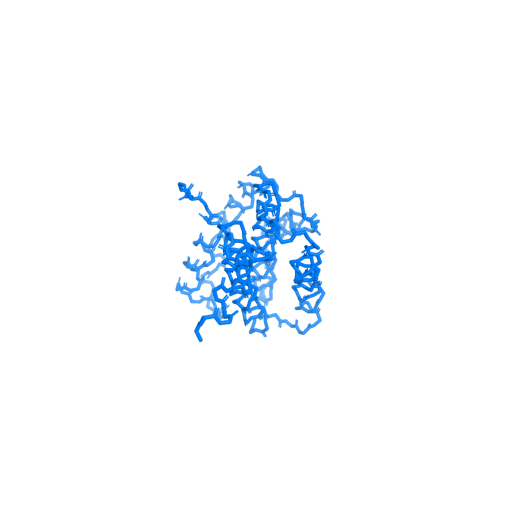 ? 6.246 15.127 -5.476 1.00 36.06 167 LYS A CA 1
ATOM 1397 C C . LYS A 1 167 ? 7.615 14.710 -6.007 1.00 36.06 167 LYS A C 1
ATOM 1399 O O . LYS A 1 167 ? 8.639 15.086 -5.450 1.00 36.06 167 LYS A O 1
ATOM 1404 N N . GLY A 1 168 ? 7.610 13.802 -6.980 1.00 34.72 168 GLY A N 1
ATOM 1405 C CA . GLY A 1 168 ? 8.790 13.557 -7.802 1.00 34.72 168 GLY A CA 1
ATOM 1406 C C . GLY A 1 168 ? 8.822 14.631 -8.881 1.00 34.72 168 GLY A C 1
ATOM 1407 O O . GLY A 1 168 ? 7.807 14.823 -9.550 1.00 34.72 168 GLY A O 1
ATOM 1408 N N . HIS A 1 169 ? 9.932 15.361 -8.960 1.00 31.78 169 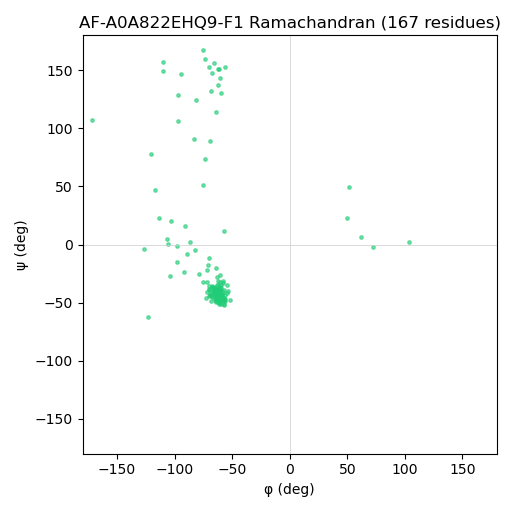HIS A N 1
ATOM 1409 C CA . HIS A 1 169 ? 10.324 16.090 -10.162 1.00 31.78 169 HIS A CA 1
ATOM 1410 C C . HIS A 1 169 ? 10.773 15.101 -11.235 1.00 31.78 169 HIS A C 1
ATOM 1412 O O . HIS A 1 169 ? 11.340 14.055 -10.841 1.00 31.78 169 HIS A O 1
#

Radius of gyration: 19.48 Å; Cα contacts (8 Å, |Δi|>4): 97; chains: 1; bounding box: 60×32×54 Å

Foldseek 3Di:
DVVVVVVCVVPVCDDPFLVQLVVLLVVLVVLLVVLLVLLVVQHDPVLCVPLRVVLVVVVNVVSVPPPPSGHDDPVRSVQSLLQSLLSLLSSVLRLLVVQCPDDDDPVLVVLSVLSCVLSVDRRPNDPVSLVSNVVSCVVCVVSCVDPRSPQDPVNVVVNVVSSVPDPDD

Mean predicted aligned error: 9.86 Å

pLDDT: mean 77.35, std 15.93, range [31.78, 95.31]

Sequence (169 aa):
MQDFIVLDKKNNFFTDDILNLITNIIQFLNEIDKILNDGRKKLQRDIFEDLVNFPLRYIVKYLFTQRHYRNFAEQQLKDIQSELKRIRRVIYIQTLVFSLKQTLKADEQEGIDSMQYLTKKPGSFTDQDQQKFDDLVQKFKYLNNLPGLGITESERIAIARALNMSKGH

Solvent-accessible surface area (backbone atoms only — not comparable to full-atom values): 9811 Å² total; per-residue (Å²): 110,70,68,58,56,54,51,32,76,72,64,62,70,80,38,70,40,36,54,49,30,52,50,51,51,52,53,50,52,56,51,48,50,53,49,50,58,50,33,66,75,62,40,58,70,67,62,27,43,65,65,43,50,52,58,48,51,53,53,55,50,54,67,74,61,61,86,75,65,58,44,74,52,70,66,58,52,52,51,53,52,45,40,55,43,41,41,53,49,48,46,51,52,54,38,50,59,67,50,50,85,57,89,68,54,73,71,57,47,53,48,51,52,49,50,49,60,61,52,65,55,84,83,69,67,42,75,67,49,46,51,55,43,53,52,50,49,60,75,48,46,69,72,69,67,49,92,82,54,88,65,50,72,69,54,51,50,50,48,54,48,56,75,56,72,72,88,76,130